Protein AF-A0A433NRS8-F1 (afdb_monomer_lite)

Foldseek 3Di:
DQPDDPVNQQVQVQVVVCVQQVFDKDFDQDADPVRHGDDDDPVPGWIKTFPDKDWDDKDFPDDDPFKTKIKTWIFTWIDGPPDDTDTDHGKIKIWIWGDDPNDIDIDDIDTDDPPPPPDD

Structure (mmCIF, N/CA/C/O backbone):
data_AF-A0A433NRS8-F1
#
_entry.id   AF-A0A433NRS8-F1
#
loop_
_atom_site.group_PDB
_atom_site.id
_atom_site.type_symbol
_atom_site.label_atom_id
_atom_site.label_alt_id
_atom_site.label_comp_id
_atom_site.label_asym_id
_atom_site.label_entity_id
_atom_site.label_seq_id
_atom_site.pdbx_PDB_ins_code
_atom_site.Cartn_x
_atom_site.Cartn_y
_atom_site.Cartn_z
_atom_site.occupancy
_atom_site.B_iso_or_equiv
_atom_site.auth_seq_id
_atom_site.auth_comp_id
_atom_site.auth_asym_id
_atom_site.auth_atom_id
_atom_site.pdbx_PDB_model_num
ATOM 1 N N . MET A 1 1 ? -17.717 2.042 20.471 1.00 49.97 1 MET A N 1
ATOM 2 C CA . MET A 1 1 ? -16.252 2.186 20.341 1.00 49.97 1 MET A CA 1
ATOM 3 C C . MET A 1 1 ? -15.693 0.855 19.896 1.00 49.97 1 MET A C 1
ATOM 5 O O . MET A 1 1 ? -15.785 -0.110 20.643 1.00 49.97 1 MET A O 1
ATOM 9 N N . SER A 1 2 ? -15.208 0.784 18.662 1.00 58.56 2 SER A N 1
ATOM 10 C CA . SER A 1 2 ? -14.462 -0.367 18.161 1.00 58.56 2 SER A CA 1
ATOM 11 C C . SER A 1 2 ? -13.171 -0.533 18.983 1.00 58.56 2 SER A C 1
ATOM 13 O O . SER A 1 2 ? -12.477 0.440 19.270 1.00 58.56 2 SER A O 1
ATOM 15 N N . ASN A 1 3 ? -12.880 -1.758 19.426 1.00 76.31 3 ASN A N 1
ATOM 16 C CA . ASN A 1 3 ? -11.793 -2.076 20.369 1.00 76.31 3 ASN A CA 1
ATOM 17 C C . ASN A 1 3 ? -10.418 -2.246 19.693 1.00 76.31 3 ASN A C 1
ATOM 19 O O . ASN A 1 3 ? -9.548 -2.928 20.232 1.00 76.31 3 ASN A O 1
ATOM 23 N N . PHE A 1 4 ? -10.216 -1.680 18.503 1.00 88.31 4 PHE A N 1
ATOM 24 C CA . PHE A 1 4 ? -8.980 -1.882 17.752 1.00 88.31 4 PHE A CA 1
ATOM 25 C C . PHE A 1 4 ? -7.903 -0.888 18.170 1.00 88.31 4 PHE A C 1
ATOM 27 O O . PHE A 1 4 ? -8.155 0.311 18.312 1.00 88.31 4 PHE A O 1
ATOM 34 N N . THR A 1 5 ? -6.687 -1.391 18.360 1.00 91.62 5 THR A N 1
ATOM 35 C CA . THR A 1 5 ? -5.519 -0.549 18.617 1.00 91.62 5 THR A CA 1
ATOM 36 C C . THR A 1 5 ? -5.015 0.069 17.316 1.00 91.62 5 THR A C 1
ATOM 38 O O . THR A 1 5 ? -5.199 -0.488 16.234 1.00 91.62 5 THR A O 1
ATOM 41 N N 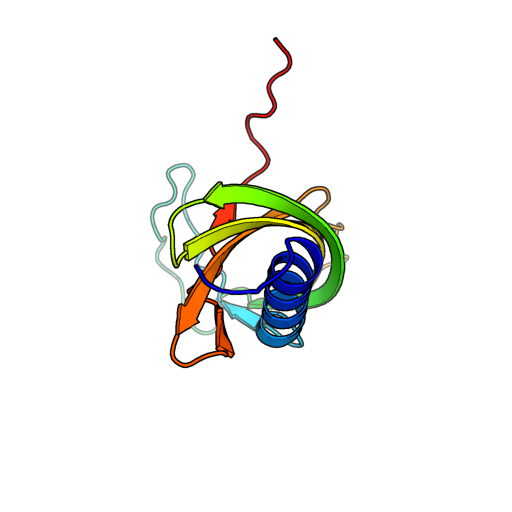. GLU A 1 6 ? -4.326 1.207 17.411 1.00 91.00 6 GLU A N 1
ATOM 42 C CA . GLU A 1 6 ? -3.700 1.848 16.244 1.00 91.00 6 GLU A CA 1
ATOM 43 C C . GLU A 1 6 ? -2.729 0.901 15.534 1.00 91.00 6 GLU A C 1
ATOM 45 O O . GLU A 1 6 ? -2.703 0.848 14.310 1.00 91.00 6 GLU A O 1
ATOM 50 N N . TYR A 1 7 ? -2.010 0.077 16.301 1.00 92.38 7 TYR A N 1
ATOM 51 C CA . TYR A 1 7 ? -1.155 -0.974 15.760 1.00 92.38 7 TYR A CA 1
ATOM 52 C C . TYR A 1 7 ? -1.935 -1.970 14.888 1.00 92.38 7 TYR A C 1
ATOM 54 O O . TYR A 1 7 ? -1.514 -2.247 13.772 1.00 92.38 7 TYR A O 1
ATOM 62 N N . GLN A 1 8 ? -3.091 -2.471 15.342 1.00 94.06 8 GLN A N 1
ATOM 63 C CA . GLN A 1 8 ? -3.913 -3.399 14.549 1.00 94.06 8 GLN A CA 1
ATOM 64 C C . GLN A 1 8 ? -4.433 -2.757 13.259 1.00 94.06 8 GLN A C 1
ATOM 66 O O . GLN A 1 8 ? -4.468 -3.408 12.216 1.00 94.06 8 GLN A O 1
ATOM 71 N N . ILE A 1 9 ? -4.819 -1.483 13.327 1.00 93.25 9 ILE A N 1
ATOM 72 C CA . ILE A 1 9 ? -5.296 -0.710 12.176 1.00 93.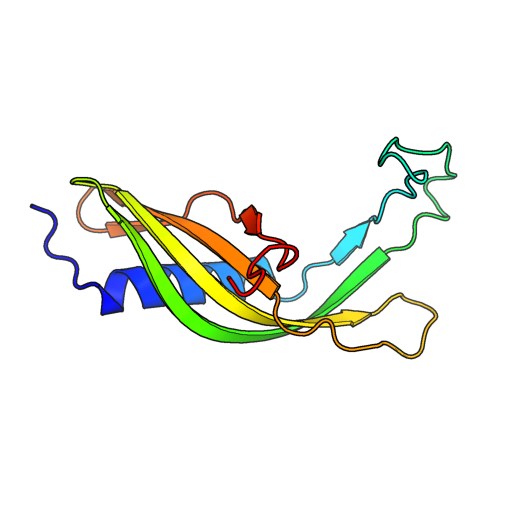25 9 ILE A CA 1
ATOM 73 C C . ILE A 1 9 ? -4.166 -0.536 11.151 1.00 93.25 9 ILE A C 1
ATOM 75 O O . ILE A 1 9 ? -4.350 -0.841 9.973 1.00 93.25 9 ILE A O 1
ATOM 79 N N . ILE A 1 10 ? -2.981 -0.121 11.608 1.00 93.50 10 ILE A N 1
ATOM 80 C CA . ILE A 1 10 ? -1.800 0.068 10.758 1.00 93.50 10 ILE A CA 1
ATOM 81 C C . ILE A 1 10 ? -1.349 -1.260 10.145 1.00 93.50 10 ILE A C 1
ATOM 83 O O . ILE A 1 10 ? -1.144 -1.333 8.938 1.00 93.50 10 ILE A O 1
ATOM 87 N N . GLU A 1 11 ? -1.241 -2.331 10.930 1.00 94.38 11 GLU A N 1
ATOM 88 C CA . GLU A 1 11 ? -0.851 -3.647 10.411 1.00 94.38 11 GLU A CA 1
ATOM 89 C C . GLU A 1 11 ? -1.860 -4.187 9.391 1.00 94.38 11 GLU A C 1
ATOM 91 O O . GLU A 1 11 ? -1.469 -4.808 8.404 1.00 94.38 11 GLU A O 1
ATOM 96 N N . THR A 1 12 ? -3.155 -3.915 9.575 1.00 95.00 12 THR A N 1
ATOM 97 C CA . THR A 1 12 ? -4.184 -4.292 8.595 1.00 95.00 12 THR A CA 1
ATOM 98 C C . THR A 1 12 ? -3.972 -3.566 7.265 1.00 95.00 12 THR A C 1
ATOM 100 O O . THR A 1 12 ? -3.931 -4.217 6.221 1.00 95.00 12 THR A O 1
ATOM 103 N N . ALA A 1 13 ? -3.735 -2.251 7.302 1.00 93.00 13 ALA A N 1
ATOM 104 C CA . ALA A 1 13 ? -3.399 -1.456 6.120 1.00 93.00 13 ALA A CA 1
ATOM 105 C C . ALA A 1 13 ? -2.142 -1.977 5.401 1.00 93.00 13 ALA A C 1
ATOM 107 O O . ALA A 1 13 ? -2.161 -2.203 4.191 1.00 93.00 13 ALA A O 1
ATOM 108 N N . LYS A 1 14 ? -1.061 -2.228 6.149 1.00 92.81 14 LYS A N 1
ATOM 109 C CA . LYS A 1 14 ? 0.202 -2.747 5.605 1.00 92.81 14 LYS A CA 1
ATOM 110 C C . LYS A 1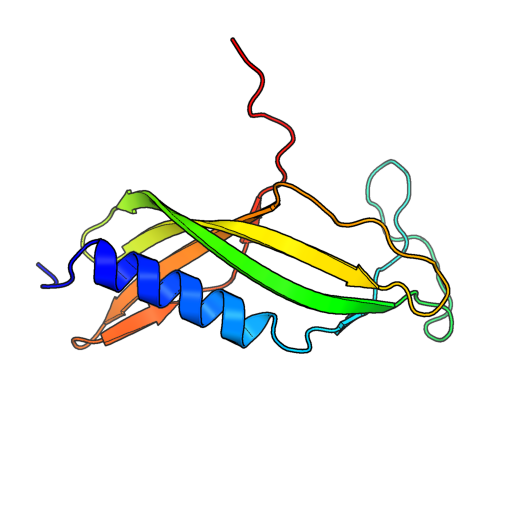 14 ? 0.023 -4.095 4.909 1.00 92.81 14 LYS A C 1
ATOM 112 O O . LYS A 1 14 ? 0.504 -4.284 3.794 1.00 92.81 14 LYS A O 1
ATOM 117 N N . ASN A 1 15 ? -0.684 -5.022 5.553 1.00 92.44 15 ASN A N 1
ATOM 118 C CA . ASN A 1 15 ? -0.939 -6.349 4.997 1.00 92.44 15 ASN A CA 1
ATOM 119 C C . ASN A 1 15 ? -1.811 -6.284 3.743 1.00 92.44 15 ASN A C 1
ATOM 121 O O . ASN A 1 15 ? -1.563 -7.025 2.794 1.00 92.44 15 ASN A O 1
ATOM 125 N N . HIS A 1 16 ? -2.796 -5.384 3.715 1.00 93.12 16 HIS A N 1
ATOM 126 C CA . HIS A 1 16 ? -3.612 -5.164 2.529 1.00 93.12 16 HIS A CA 1
ATOM 127 C C . HIS A 1 16 ? -2.782 -4.622 1.358 1.00 93.12 16 HIS A C 1
ATOM 129 O O . HIS A 1 16 ? -2.836 -5.189 0.273 1.00 93.12 16 HIS A O 1
ATOM 135 N N . ILE A 1 17 ? -1.939 -3.609 1.589 1.00 88.19 17 ILE A N 1
ATOM 136 C CA . ILE A 1 17 ? -1.019 -3.064 0.576 1.00 88.19 17 ILE A CA 1
ATOM 137 C C . ILE A 1 17 ? -0.094 -4.152 0.023 1.00 88.19 17 ILE A C 1
ATOM 139 O O . ILE A 1 17 ? 0.012 -4.315 -1.193 1.00 88.19 17 ILE A O 1
ATOM 143 N N . LEU A 1 18 ? 0.540 -4.931 0.906 1.00 88.25 18 LEU A N 1
ATOM 144 C CA . LEU A 1 18 ? 1.399 -6.042 0.496 1.00 88.25 18 LEU A CA 1
ATOM 145 C C . LEU A 1 18 ? 0.633 -7.070 -0.338 1.00 88.25 18 LEU A C 1
ATOM 147 O O . LEU A 1 18 ? 1.159 -7.550 -1.337 1.00 88.25 18 LEU A O 1
ATOM 151 N N . ALA A 1 19 ? -0.593 -7.419 0.056 1.00 87.81 19 ALA A N 1
ATOM 152 C CA . ALA A 1 19 ? -1.404 -8.401 -0.654 1.00 87.81 19 ALA A CA 1
ATOM 153 C C . ALA A 1 19 ? -1.857 -7.903 -2.034 1.00 87.81 19 ALA A C 1
ATOM 155 O O . ALA A 1 19 ? -1.783 -8.666 -2.995 1.00 87.81 19 ALA A O 1
ATOM 156 N N . THR A 1 20 ? -2.283 -6.642 -2.138 1.00 86.62 20 THR A N 1
ATOM 157 C CA . THR A 1 20 ? -2.763 -6.034 -3.387 1.00 86.62 20 THR A CA 1
ATOM 158 C C . THR A 1 20 ? -1.636 -5.853 -4.398 1.00 86.62 20 THR A C 1
ATOM 160 O O . THR A 1 20 ? -1.822 -6.136 -5.580 1.00 86.62 20 THR A O 1
ATOM 163 N N . TYR A 1 21 ? -0.452 -5.426 -3.946 1.00 80.12 21 TYR A N 1
ATOM 164 C CA . TYR A 1 21 ? 0.673 -5.146 -4.841 1.00 80.12 21 TYR A CA 1
ATOM 165 C C . TYR A 1 21 ? 1.617 -6.327 -5.075 1.00 80.12 21 TYR A C 1
ATOM 167 O O . TYR A 1 21 ? 2.512 -6.258 -5.922 1.00 80.12 21 TYR A O 1
ATOM 175 N N . LYS A 1 22 ? 1.402 -7.455 -4.393 1.00 75.94 22 LYS A N 1
ATOM 176 C CA . LYS A 1 22 ? 2.122 -8.693 -4.686 1.00 75.94 22 LYS A CA 1
ATOM 177 C C . LYS A 1 22 ? 1.816 -9.147 -6.115 1.00 75.94 22 LYS A C 1
ATOM 179 O O . LYS A 1 22 ? 0.687 -9.513 -6.423 1.00 75.94 22 LYS A O 1
ATOM 184 N N . ASN A 1 23 ? 2.847 -9.195 -6.961 1.00 68.81 23 ASN A N 1
ATOM 185 C CA . ASN A 1 23 ? 2.748 -9.544 -8.385 1.00 68.81 23 ASN A CA 1
ATOM 186 C C . ASN A 1 23 ? 1.846 -8.600 -9.200 1.00 68.81 23 ASN A C 1
ATOM 188 O O . ASN A 1 23 ? 1.318 -9.000 -10.236 1.00 68.81 23 ASN A O 1
ATOM 192 N N . TYR A 1 24 ? 1.634 -7.370 -8.730 1.00 73.88 24 TYR A N 1
ATOM 193 C CA . TYR A 1 24 ? 0.810 -6.407 -9.446 1.00 73.88 24 TYR A CA 1
ATOM 194 C C . TYR A 1 24 ? 1.502 -5.974 -10.735 1.00 73.88 24 TYR A C 1
ATOM 196 O O . TYR A 1 24 ? 2.647 -5.521 -10.713 1.00 73.88 24 TYR A O 1
ATOM 204 N N . ALA A 1 25 ? 0.797 -6.123 -11.848 1.00 71.88 25 ALA A N 1
ATOM 205 C CA . ALA A 1 25 ? 1.211 -5.658 -13.158 1.00 71.88 25 ALA A CA 1
ATOM 206 C C . ALA A 1 25 ? 0.038 -4.900 -13.770 1.00 71.88 25 ALA A C 1
ATOM 208 O O . ALA A 1 25 ? -1.090 -5.401 -13.757 1.00 71.88 25 ALA A O 1
ATOM 209 N N . TYR A 1 26 ? 0.288 -3.702 -14.287 1.00 73.19 26 TYR A N 1
ATOM 210 C CA . TYR A 1 26 ? -0.752 -2.914 -14.936 1.00 73.19 26 TYR A CA 1
ATOM 211 C C . TYR A 1 26 ? -0.209 -2.203 -16.179 1.00 73.19 26 TYR A C 1
ATOM 213 O O . TYR A 1 26 ? 0.983 -1.877 -16.233 1.00 73.19 26 TYR A O 1
ATOM 221 N N . PRO A 1 27 ? -1.068 -1.989 -17.189 1.00 69.69 27 PRO A N 1
ATOM 222 C CA . PRO A 1 27 ? -0.704 -1.224 -18.366 1.00 69.69 27 PRO A CA 1
ATOM 223 C C . PRO A 1 27 ? -0.516 0.245 -17.987 1.00 69.69 27 PRO A C 1
ATOM 225 O O . PRO A 1 27 ? -1.417 0.868 -17.420 1.00 69.69 27 PRO A O 1
ATOM 228 N N . VAL A 1 28 ? 0.628 0.820 -18.343 1.00 66.62 28 VAL A N 1
ATOM 229 C CA . VAL A 1 28 ? 0.835 2.264 -18.277 1.00 66.62 28 VAL A CA 1
ATOM 230 C C . VAL A 1 28 ? 0.351 2.868 -19.575 1.00 66.62 28 VAL A C 1
ATOM 232 O O . VAL A 1 28 ? 0.978 2.748 -20.625 1.00 66.62 28 VAL A O 1
ATOM 235 N N . VAL A 1 29 ? -0.802 3.522 -19.484 1.00 69.75 29 VAL A N 1
ATOM 236 C CA . VAL A 1 29 ? -1.339 4.313 -20.583 1.00 69.75 29 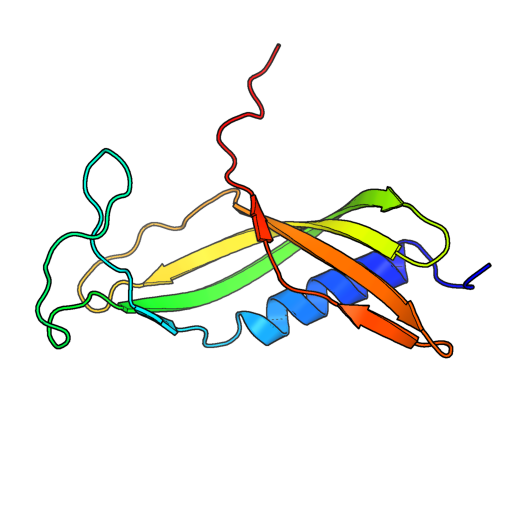VAL A CA 1
ATOM 237 C C . VAL A 1 29 ? -0.411 5.510 -20.798 1.00 69.75 29 VAL A C 1
ATOM 239 O O . VAL A 1 29 ? -0.246 6.305 -19.870 1.00 69.75 29 VAL A O 1
ATOM 242 N N . PRO A 1 30 ? 0.190 5.666 -21.990 1.00 66.19 30 PRO A N 1
ATOM 243 C CA . PRO A 1 30 ? 0.970 6.851 -22.302 1.00 66.19 30 PRO A CA 1
ATOM 244 C C . PRO A 1 30 ? 0.085 8.091 -22.181 1.00 66.19 30 PRO A C 1
ATOM 246 O O . PRO A 1 30 ? -0.990 8.154 -22.784 1.00 66.19 30 PRO A O 1
ATOM 249 N N . THR A 1 31 ? 0.533 9.077 -21.411 1.00 64.56 31 THR A N 1
ATOM 250 C CA . THR A 1 31 ? -0.138 10.372 -21.291 1.00 64.56 31 THR A CA 1
ATOM 251 C C . THR A 1 31 ? 0.751 11.494 -21.807 1.00 64.56 31 THR A C 1
ATOM 253 O O . THR A 1 31 ? 1.976 11.398 -21.732 1.00 64.56 31 THR A O 1
ATOM 256 N N . ASP A 1 32 ? 0.140 12.568 -22.305 1.00 69.00 32 ASP A N 1
ATOM 257 C CA . ASP A 1 32 ? 0.857 13.799 -22.642 1.00 69.00 32 ASP A CA 1
ATOM 258 C C . ASP A 1 32 ? 1.346 14.546 -21.380 1.00 69.00 32 ASP A C 1
ATOM 260 O O . ASP A 1 32 ? 1.154 14.102 -20.243 1.00 69.00 32 ASP A O 1
ATOM 264 N N . GLU A 1 33 ? 1.978 15.708 -21.567 1.00 59.66 33 GLU A N 1
ATOM 265 C CA . GLU A 1 33 ? 2.472 16.556 -20.468 1.00 59.66 33 GLU A CA 1
ATOM 266 C C . GLU A 1 33 ? 1.365 17.092 -19.535 1.00 59.66 33 GLU A C 1
ATOM 268 O O . GLU A 1 33 ? 1.659 17.586 -18.445 1.00 59.66 33 GLU A O 1
ATOM 273 N N . TYR A 1 34 ? 0.097 16.966 -19.937 1.00 72.00 34 TYR A N 1
ATOM 274 C CA . TYR A 1 34 ? -1.088 17.381 -19.189 1.00 72.00 34 TYR A CA 1
ATOM 275 C C . TYR A 1 34 ? -1.851 16.196 -18.576 1.00 72.00 34 TYR A C 1
ATOM 277 O O . TYR A 1 34 ? -2.888 16.399 -17.943 1.00 72.00 34 TYR A O 1
ATOM 285 N N . GLY A 1 35 ? -1.346 14.968 -18.727 1.00 63.16 35 GLY A N 1
ATOM 286 C CA . GLY A 1 35 ? -1.974 13.760 -18.197 1.00 63.16 35 GLY A CA 1
ATOM 287 C C . GLY A 1 35 ? -3.123 13.220 -19.055 1.00 63.16 35 GLY A C 1
ATOM 288 O O . GLY A 1 35 ? -3.858 12.347 -18.592 1.00 63.16 35 GLY A O 1
ATOM 289 N N . HIS A 1 36 ? -3.307 13.700 -20.290 1.00 71.81 36 HIS A N 1
ATOM 290 C CA . HIS A 1 36 ? -4.323 13.151 -21.185 1.00 71.81 36 HIS A CA 1
ATOM 291 C C . HIS A 1 36 ? -3.824 11.869 -21.859 1.00 71.81 36 HIS A C 1
ATOM 293 O O . HIS A 1 36 ? -2.710 11.867 -22.388 1.00 71.81 36 HIS A O 1
ATOM 299 N N . PRO A 1 37 ? -4.640 10.798 -21.910 1.00 75.00 37 PRO A N 1
ATOM 300 C CA . PRO A 1 37 ? -4.302 9.585 -22.643 1.00 75.00 37 PRO A CA 1
ATOM 301 C C . PRO A 1 37 ? -3.993 9.894 -24.108 1.00 75.00 37 PRO A C 1
ATOM 303 O O . PRO A 1 37 ? -4.815 10.479 -24.817 1.00 75.00 37 PRO A O 1
ATOM 306 N N . MET A 1 38 ? -2.821 9.479 -24.575 1.00 75.25 38 MET A N 1
ATOM 307 C CA . MET A 1 38 ? -2.466 9.558 -25.988 1.00 75.25 38 MET A CA 1
ATOM 308 C C . MET A 1 38 ? -2.993 8.322 -26.730 1.00 75.25 38 MET A C 1
ATOM 310 O O . MET A 1 38 ? -3.145 7.267 -26.120 1.00 75.25 38 MET A O 1
ATOM 314 N N . PRO A 1 39 ? -3.271 8.399 -28.043 1.00 78.00 39 PRO A N 1
ATOM 315 C CA . PRO A 1 39 ? -3.558 7.208 -28.837 1.00 78.00 39 PRO A CA 1
ATOM 316 C C . PRO A 1 39 ? -2.387 6.217 -28.773 1.00 78.00 39 PRO A C 1
ATOM 318 O O . PRO A 1 39 ? -1.239 6.608 -28.981 1.00 78.00 39 PRO A O 1
ATOM 321 N N . TYR A 1 40 ? -2.678 4.943 -28.516 1.00 70.75 40 TYR A N 1
ATOM 322 C CA . TYR A 1 40 ? -1.691 3.863 -28.474 1.00 70.75 40 TYR A CA 1
ATOM 323 C C . TYR A 1 40 ? -2.259 2.589 -29.108 1.00 70.75 40 TYR A C 1
ATOM 325 O O . TYR A 1 40 ? -3.471 2.358 -29.093 1.00 70.75 40 TYR A O 1
ATOM 333 N N . GLU A 1 41 ? -1.383 1.744 -29.647 1.00 76.25 41 GLU A N 1
ATOM 334 C CA . GLU A 1 41 ? -1.744 0.376 -30.020 1.00 76.25 41 GLU A CA 1
ATOM 335 C C . GLU A 1 41 ? -1.741 -0.493 -28.748 1.00 76.25 41 GLU A C 1
ATOM 337 O O . GLU A 1 41 ? -0.754 -0.460 -28.011 1.00 76.25 41 GLU A O 1
ATOM 342 N N . PRO A 1 42 ? -2.818 -1.245 -28.431 1.00 72.00 42 PRO A N 1
ATOM 343 C CA . PRO A 1 42 ? -2.912 -2.022 -27.188 1.00 72.00 42 PRO A CA 1
ATOM 344 C C . PRO A 1 42 ? -1.757 -3.009 -26.962 1.00 72.00 42 PRO A C 1
ATOM 346 O O . PRO A 1 42 ? -1.379 -3.270 -25.824 1.00 72.00 42 PRO A O 1
ATOM 349 N N . GLU A 1 43 ? -1.191 -3.538 -28.046 1.00 68.06 43 GLU A N 1
ATOM 350 C CA . GLU A 1 43 ? -0.023 -4.428 -28.057 1.00 68.06 43 GLU A CA 1
ATOM 351 C C . GLU A 1 43 ? 1.309 -3.734 -27.741 1.00 68.06 43 GLU A C 1
ATOM 353 O O . GLU A 1 43 ? 2.270 -4.406 -27.378 1.00 68.06 43 GLU A O 1
ATOM 358 N N . CYS A 1 44 ? 1.358 -2.403 -27.816 1.00 65.94 44 CYS A N 1
ATOM 359 C CA . CYS A 1 44 ? 2.535 -1.587 -27.516 1.00 65.94 44 CYS A CA 1
ATOM 360 C C . CYS A 1 44 ? 2.424 -0.848 -26.176 1.00 65.94 44 CYS A C 1
ATOM 362 O O . CYS A 1 44 ? 3.221 0.050 -25.902 1.00 65.94 44 CYS A O 1
ATOM 364 N N . VAL A 1 45 ? 1.427 -1.176 -25.349 1.00 65.19 45 VAL A N 1
ATOM 365 C CA . VAL A 1 45 ? 1.264 -0.538 -24.041 1.00 65.19 45 VAL A CA 1
ATOM 366 C C . VAL A 1 45 ? 2.369 -1.023 -23.109 1.00 65.19 45 VAL A C 1
ATOM 368 O O . VAL A 1 45 ? 2.426 -2.225 -22.837 1.00 65.19 45 VAL A O 1
ATOM 371 N N . PRO A 1 46 ? 3.231 -0.128 -22.595 1.00 63.94 46 PRO A N 1
ATOM 372 C CA . PRO A 1 46 ? 4.243 -0.529 -21.638 1.00 63.94 46 PRO A CA 1
ATOM 373 C C . PRO A 1 46 ? 3.555 -1.053 -20.380 1.00 63.94 46 PRO A C 1
ATOM 375 O O . PRO A 1 46 ? 2.680 -0.402 -19.809 1.00 63.94 46 PRO A O 1
ATOM 378 N N . TRP A 1 47 ? 3.958 -2.237 -19.939 1.00 66.31 47 TRP A N 1
ATOM 379 C CA . TRP A 1 47 ? 3.535 -2.776 -18.656 1.00 66.31 47 TRP A CA 1
ATOM 380 C C . TRP A 1 47 ? 4.530 -2.361 -17.593 1.00 66.31 47 TRP A C 1
ATOM 382 O O . TRP A 1 47 ? 5.735 -2.292 -17.841 1.00 66.31 47 TRP A O 1
ATOM 392 N N . VAL A 1 48 ? 4.011 -2.099 -16.402 1.00 66.75 48 VAL A N 1
ATOM 393 C CA . VAL A 1 48 ? 4.842 -1.872 -15.230 1.00 66.75 48 VAL A CA 1
ATOM 394 C C . VAL A 1 48 ? 4.522 -2.964 -14.227 1.00 66.75 48 VAL A C 1
ATOM 396 O O . VAL A 1 48 ? 3.370 -3.152 -13.827 1.00 66.75 48 VAL A O 1
ATOM 399 N N . ILE A 1 49 ? 5.556 -3.723 -13.867 1.00 70.56 49 ILE A N 1
ATOM 400 C CA . ILE A 1 49 ? 5.460 -4.892 -12.994 1.00 70.56 49 ILE A CA 1
ATOM 401 C C . ILE A 1 49 ? 6.093 -4.554 -11.650 1.00 70.56 49 ILE A C 1
ATOM 403 O O . ILE A 1 49 ? 7.243 -4.126 -11.574 1.00 70.56 49 ILE A O 1
ATOM 407 N N . CYS A 1 50 ? 5.357 -4.759 -10.562 1.00 73.94 50 CYS A N 1
ATOM 408 C CA . CYS A 1 50 ? 5.897 -4.626 -9.219 1.00 73.94 50 CYS A CA 1
ATOM 409 C C . CYS A 1 50 ? 6.849 -5.799 -8.934 1.00 73.94 50 CYS A C 1
ATOM 411 O O . CYS A 1 50 ? 6.408 -6.915 -8.650 1.00 73.94 50 CYS A O 1
ATOM 413 N N . LYS A 1 51 ? 8.163 -5.550 -8.976 1.00 73.19 51 LYS A N 1
ATOM 414 C CA . LYS A 1 51 ? 9.200 -6.555 -8.681 1.00 73.19 51 LYS A CA 1
ATOM 415 C C . LYS A 1 51 ? 9.316 -6.834 -7.192 1.00 73.19 51 LYS A C 1
ATOM 417 O O . LYS A 1 51 ? 9.488 -7.975 -6.771 1.00 73.19 51 LYS A O 1
ATOM 422 N N . SER A 1 52 ? 9.261 -5.771 -6.398 1.00 74.38 52 SER A N 1
ATOM 423 C CA . SER A 1 52 ? 9.269 -5.849 -4.944 1.00 74.38 52 SER A CA 1
ATOM 424 C C . SER A 1 52 ? 8.613 -4.612 -4.355 1.00 74.38 52 SER A C 1
ATOM 426 O O . SER A 1 52 ? 8.885 -3.497 -4.802 1.00 74.38 52 SER A O 1
ATOM 428 N N . ILE A 1 53 ? 7.830 -4.828 -3.307 1.00 78.25 53 ILE A N 1
ATOM 429 C CA . ILE A 1 53 ? 7.290 -3.783 -2.449 1.00 78.25 53 ILE A CA 1
ATOM 430 C C . ILE A 1 53 ? 7.714 -4.094 -1.015 1.00 78.25 53 ILE A C 1
ATOM 432 O O . ILE A 1 53 ? 7.528 -5.213 -0.534 1.00 78.25 53 ILE A O 1
ATOM 436 N N . GLU A 1 54 ? 8.317 -3.117 -0.351 1.00 81.81 54 GLU A N 1
ATOM 437 C CA . GLU A 1 54 ? 8.624 -3.183 1.073 1.00 81.81 54 GLU A CA 1
ATOM 438 C C . GLU A 1 54 ? 7.807 -2.120 1.793 1.00 81.81 54 GLU A C 1
ATOM 440 O O . GLU A 1 54 ? 7.840 -0.942 1.447 1.00 81.81 54 GLU A O 1
ATOM 445 N N . VAL A 1 55 ? 7.048 -2.550 2.794 1.00 82.19 55 VAL A N 1
ATOM 446 C CA . VAL A 1 55 ? 6.202 -1.665 3.583 1.00 82.19 55 VAL A CA 1
ATOM 447 C C . VAL A 1 55 ? 6.933 -1.290 4.865 1.00 82.19 55 VAL A C 1
ATOM 449 O O . VAL A 1 55 ? 7.207 -2.151 5.700 1.00 82.19 55 VAL A O 1
ATOM 452 N N . LYS A 1 56 ? 7.223 0.002 5.035 1.00 83.50 56 LYS A N 1
ATOM 453 C CA . LYS A 1 56 ? 8.000 0.522 6.162 1.00 83.50 56 LYS A CA 1
ATOM 454 C C . LYS A 1 56 ? 7.097 0.948 7.313 1.00 83.50 56 LYS A C 1
ATOM 456 O O . LYS A 1 56 ? 6.676 0.129 8.131 1.00 83.50 56 LYS A O 1
ATOM 461 N N . ASN A 1 57 ? 6.791 2.238 7.390 1.00 84.19 57 ASN A N 1
ATOM 462 C CA . ASN A 1 57 ? 6.082 2.865 8.493 1.00 84.19 57 ASN A CA 1
ATOM 463 C C . ASN A 1 57 ? 4.649 3.187 8.078 1.00 84.19 57 ASN A C 1
ATOM 465 O O . ASN A 1 57 ? 4.384 3.475 6.917 1.00 84.19 57 ASN A O 1
ATOM 469 N N . GLY A 1 58 ? 3.724 3.143 9.033 1.00 87.06 58 GLY A N 1
ATOM 470 C CA . GLY A 1 58 ? 2.346 3.576 8.829 1.00 87.06 58 GLY A CA 1
ATOM 471 C C . GLY A 1 58 ? 1.946 4.591 9.887 1.00 87.06 58 GLY A C 1
ATOM 472 O O . GLY A 1 58 ? 2.410 4.511 11.024 1.00 87.06 58 GLY A O 1
ATOM 473 N N . HIS A 1 59 ? 1.094 5.539 9.519 1.00 89.75 59 HIS A N 1
ATOM 474 C CA . HIS A 1 59 ? 0.531 6.525 10.433 1.00 89.75 59 HIS A CA 1
ATOM 475 C C . HIS A 1 59 ? -0.955 6.744 10.143 1.00 89.75 59 HIS A C 1
ATOM 477 O O . HIS A 1 59 ? -1.403 6.620 9.005 1.00 89.75 59 HIS A O 1
ATOM 483 N N . ILE A 1 60 ? -1.726 7.071 11.180 1.00 90.19 60 ILE A N 1
ATOM 484 C CA . ILE A 1 60 ? -3.141 7.428 11.045 1.00 90.19 60 ILE A CA 1
ATOM 485 C C . ILE A 1 60 ? -3.220 8.931 10.772 1.00 90.19 60 ILE A C 1
ATOM 487 O O . ILE A 1 60 ? -2.801 9.729 11.607 1.00 90.19 60 ILE A O 1
ATOM 491 N N . GLY A 1 61 ? -3.742 9.309 9.605 1.00 83.75 61 GLY A N 1
ATOM 492 C CA . GLY A 1 61 ? -3.925 10.707 9.205 1.00 83.75 61 GLY A CA 1
ATOM 493 C C . GLY A 1 61 ? -5.270 11.293 9.643 1.00 83.75 61 GLY A C 1
ATOM 494 O O . GLY A 1 61 ? -5.340 12.446 10.061 1.00 83.75 61 GLY A O 1
ATOM 495 N N . SER A 1 62 ? -6.340 10.497 9.592 1.00 83.69 62 SER A N 1
ATOM 496 C CA . SER A 1 62 ? -7.691 10.910 9.993 1.00 83.69 62 SER A CA 1
ATOM 497 C C . SER A 1 62 ? -8.438 9.757 10.659 1.00 83.69 62 SER A C 1
ATOM 499 O O . SER A 1 62 ? -8.168 8.588 10.376 1.00 83.69 62 SER A O 1
ATOM 501 N N . LYS A 1 63 ? -9.364 10.077 11.570 1.00 84.31 63 LYS A N 1
ATOM 502 C CA . LYS A 1 63 ? -10.092 9.096 12.383 1.00 84.31 63 LYS A CA 1
ATOM 503 C C . LYS A 1 63 ? -11.550 9.497 12.595 1.00 84.31 63 LYS A C 1
ATOM 505 O O . LYS A 1 63 ? -11.836 10.575 13.113 1.00 84.31 63 LYS A O 1
ATOM 510 N N . SER A 1 64 ? -12.454 8.574 12.285 1.00 84.06 64 SER A N 1
ATOM 511 C CA . SER A 1 64 ? -13.863 8.576 12.681 1.00 84.06 64 SER A CA 1
ATOM 512 C C . SER A 1 64 ? -14.140 7.430 13.674 1.00 84.06 64 SER A C 1
ATOM 514 O O . SER A 1 64 ? -13.216 6.777 14.166 1.00 84.06 64 SER A O 1
ATOM 516 N N . HIS A 1 65 ? -15.406 7.202 14.048 1.00 77.94 65 HIS A N 1
ATOM 517 C CA . HIS A 1 65 ? -15.749 6.138 15.003 1.00 77.94 65 HIS A CA 1
ATOM 518 C C . HIS A 1 65 ? -15.510 4.724 14.450 1.00 77.94 65 HIS A C 1
ATOM 520 O O . HIS A 1 65 ? -15.256 3.794 15.220 1.00 77.94 65 HIS A O 1
ATOM 526 N N . GLU A 1 66 ? -15.592 4.575 13.129 1.00 85.81 66 GLU A N 1
ATOM 527 C CA . GLU A 1 66 ? -15.571 3.284 12.437 1.00 85.81 66 GLU A CA 1
ATOM 528 C C . GLU A 1 66 ? -14.616 3.268 11.240 1.00 85.81 66 GLU A C 1
ATOM 530 O O . GLU A 1 66 ? -14.486 2.233 10.599 1.00 85.81 66 GLU A O 1
ATOM 535 N N . GLU A 1 67 ? -13.923 4.373 10.957 1.00 90.88 67 GLU A N 1
ATOM 536 C CA . GLU A 1 67 ? -13.023 4.511 9.813 1.00 90.88 67 GLU A CA 1
ATOM 537 C C . GLU A 1 67 ? -11.738 5.252 10.203 1.00 90.88 67 GLU A C 1
ATOM 539 O O . GLU A 1 67 ? -11.764 6.225 1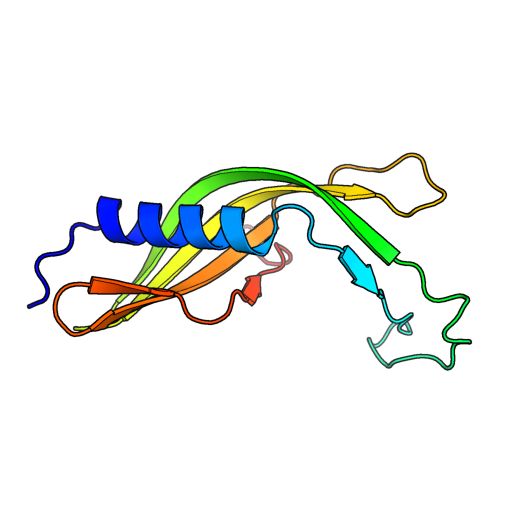0.961 1.00 90.88 67 GLU A O 1
ATOM 544 N N . TRP A 1 68 ? -10.613 4.806 9.654 1.00 92.56 68 TRP A N 1
ATOM 545 C CA . TRP A 1 68 ? -9.301 5.423 9.795 1.00 92.56 68 TRP A CA 1
ATOM 546 C C . TRP A 1 68 ? -8.655 5.568 8.431 1.00 92.56 68 TRP A C 1
ATOM 548 O O . TRP A 1 68 ? -8.559 4.596 7.688 1.00 92.56 68 TRP A O 1
ATOM 558 N N . GLN A 1 69 ? -8.134 6.752 8.139 1.00 91.19 69 GLN A N 1
ATOM 559 C CA . GLN A 1 69 ? -7.258 6.939 6.993 1.00 91.19 69 GLN A CA 1
ATOM 560 C C . GLN A 1 69 ? -5.826 6.636 7.427 1.00 91.19 69 GLN A C 1
ATOM 562 O O . GLN A 1 69 ? -5.278 7.329 8.291 1.00 91.19 69 GLN A O 1
ATOM 567 N N . VAL A 1 70 ? -5.234 5.592 6.852 1.00 90.38 70 VAL A N 1
ATOM 568 C CA . VAL A 1 70 ? -3.872 5.154 7.158 1.00 90.38 70 VAL A CA 1
ATOM 569 C C . VAL A 1 70 ? -2.977 5.447 5.969 1.00 90.38 70 VAL A C 1
ATOM 571 O O . VAL A 1 70 ? -3.247 5.001 4.861 1.00 90.38 70 VAL A O 1
ATOM 574 N N . SER A 1 71 ? -1.890 6.165 6.214 1.00 90.19 71 SER A N 1
ATOM 575 C CA . SER A 1 71 ? -0.851 6.431 5.226 1.00 90.19 71 SER A CA 1
ATOM 576 C C . SER A 1 71 ? 0.366 5.571 5.534 1.00 90.19 71 SER A C 1
ATOM 578 O O . SER A 1 71 ? 0.847 5.538 6.669 1.00 90.19 71 SER A O 1
ATOM 580 N N . VAL A 1 72 ? 0.859 4.865 4.526 1.00 87.12 72 VAL A N 1
ATOM 581 C CA . VAL A 1 72 ? 1.911 3.859 4.631 1.00 87.12 72 VAL A CA 1
ATOM 582 C C . VAL A 1 72 ? 3.041 4.214 3.675 1.00 87.12 72 VAL A C 1
ATOM 584 O O . VAL A 1 72 ? 2.827 4.388 2.479 1.00 87.12 72 VAL A O 1
ATOM 587 N N . GLU A 1 73 ? 4.247 4.326 4.218 1.00 87.31 73 GLU A N 1
ATOM 588 C CA . GLU A 1 73 ? 5.476 4.511 3.451 1.00 87.31 73 GLU A CA 1
ATOM 589 C C . GLU A 1 73 ? 5.893 3.173 2.838 1.00 87.31 73 GLU A C 1
ATOM 591 O O . GLU A 1 73 ? 6.002 2.162 3.550 1.00 87.31 73 GLU A O 1
ATOM 596 N N . VAL A 1 74 ? 6.143 3.170 1.530 1.00 82.31 74 VAL A N 1
ATOM 597 C CA . VAL A 1 74 ? 6.600 1.985 0.808 1.00 82.31 74 VAL A CA 1
ATOM 598 C C . VAL A 1 74 ? 7.841 2.282 -0.024 1.00 82.31 74 VAL A C 1
ATOM 600 O O . VAL A 1 74 ? 7.929 3.309 -0.696 1.00 82.31 74 VAL A O 1
ATOM 603 N N . ASP A 1 75 ? 8.786 1.346 -0.004 1.00 78.31 75 ASP A N 1
ATOM 604 C CA . ASP A 1 75 ? 9.823 1.273 -1.028 1.00 78.31 75 ASP A CA 1
ATOM 605 C C . ASP A 1 75 ? 9.299 0.409 -2.166 1.00 78.31 75 ASP A C 1
ATOM 607 O O . ASP A 1 75 ? 9.033 -0.787 -1.994 1.00 78.31 75 ASP A O 1
ATOM 611 N N . TRP A 1 76 ? 9.153 1.022 -3.338 1.00 76.31 76 TRP A N 1
ATOM 612 C CA . TRP A 1 76 ? 8.554 0.377 -4.492 1.00 76.31 76 TRP A CA 1
ATOM 613 C C . TRP A 1 76 ? 9.568 0.241 -5.624 1.00 76.31 76 TRP A C 1
ATOM 615 O O . TRP A 1 76 ? 10.144 1.218 -6.097 1.00 76.31 76 TRP A O 1
ATOM 625 N N . LYS A 1 77 ? 9.794 -0.995 -6.082 1.00 70.69 77 LYS A N 1
ATOM 626 C CA . LYS A 1 77 ? 10.589 -1.270 -7.283 1.00 70.69 77 LYS A CA 1
ATOM 627 C C . LYS A 1 77 ? 9.688 -1.784 -8.389 1.00 70.69 77 LYS A C 1
ATOM 629 O O . LYS A 1 77 ? 9.158 -2.897 -8.295 1.00 70.69 77 LYS A O 1
ATOM 634 N N . TRP A 1 78 ? 9.544 -0.971 -9.420 1.00 73.88 78 TRP A N 1
ATOM 635 C CA . TRP A 1 78 ? 8.903 -1.356 -10.661 1.00 73.88 78 TRP A CA 1
ATOM 636 C C . TRP A 1 78 ? 9.940 -1.899 -11.647 1.00 73.88 78 TRP A C 1
ATOM 638 O O . TRP A 1 78 ? 11.140 -1.765 -11.408 1.00 73.88 78 TRP A O 1
ATOM 648 N N . VAL A 1 79 ? 9.463 -2.629 -12.655 1.00 61.00 79 VAL A N 1
ATOM 649 C CA . VAL A 1 79 ? 10.214 -2.960 -13.869 1.00 61.00 79 VAL A CA 1
ATOM 650 C C . VAL A 1 79 ? 9.372 -2.601 -15.072 1.00 61.00 79 VAL A C 1
ATOM 652 O O . VAL A 1 79 ? 8.227 -3.064 -15.143 1.00 61.00 79 VAL A O 1
ATOM 655 N N . HIS A 1 80 ? 9.913 -1.812 -15.997 1.00 61.19 80 HIS A N 1
ATOM 656 C CA . HIS A 1 80 ? 9.445 -1.884 -17.378 1.00 61.19 80 HIS A CA 1
ATOM 657 C C . HIS A 1 80 ? 10.054 -3.133 -18.015 1.00 61.19 80 HIS A C 1
ATOM 659 O O . HIS A 1 80 ? 11.203 -3.476 -17.744 1.00 61.19 80 HIS A O 1
ATOM 665 N N . ASP A 1 81 ? 9.283 -3.815 -18.863 1.00 56.12 81 ASP A N 1
ATOM 666 C CA . ASP A 1 81 ? 9.673 -5.111 -19.447 1.00 56.12 81 ASP A CA 1
ATOM 667 C C . ASP A 1 81 ? 11.020 -5.051 -20.215 1.00 56.12 81 ASP A C 1
ATOM 669 O O . ASP A 1 81 ? 11.691 -6.069 -20.364 1.00 56.12 81 ASP A O 1
ATOM 673 N N . ASP A 1 82 ? 11.466 -3.845 -20.606 1.00 54.19 82 ASP A N 1
ATOM 674 C CA . ASP A 1 82 ? 12.621 -3.606 -21.481 1.00 54.19 82 ASP A CA 1
ATOM 675 C C . ASP A 1 82 ? 13.718 -2.656 -20.921 1.00 54.19 82 ASP A C 1
ATOM 677 O O . ASP A 1 82 ? 14.577 -2.215 -21.692 1.00 54.19 82 ASP A O 1
ATOM 681 N N . SER A 1 83 ? 13.756 -2.316 -19.618 1.00 54.75 83 SER A N 1
ATOM 682 C CA . SER A 1 83 ? 14.781 -1.392 -19.065 1.00 54.75 83 SER A CA 1
ATOM 683 C C . SER A 1 83 ? 15.535 -1.872 -17.817 1.00 54.75 83 SER A C 1
ATOM 685 O O . SER A 1 83 ? 15.066 -2.704 -17.044 1.00 54.75 83 SER A O 1
ATOM 687 N N . GLU A 1 84 ? 16.741 -1.321 -17.604 1.00 52.94 84 GLU A N 1
ATOM 688 C CA . GLU A 1 84 ? 17.397 -1.329 -16.291 1.00 52.94 84 GLU A CA 1
ATOM 689 C C . GLU A 1 84 ? 16.687 -0.321 -15.383 1.00 52.94 84 GLU A C 1
ATOM 691 O O . GLU A 1 84 ? 16.732 0.885 -15.615 1.00 52.94 84 GLU A O 1
ATOM 696 N N . ASP A 1 85 ? 16.000 -0.831 -14.368 1.00 57.41 85 ASP A N 1
ATOM 697 C CA . ASP A 1 85 ? 15.048 -0.042 -13.599 1.00 57.41 85 ASP A CA 1
ATOM 698 C C . ASP A 1 85 ? 15.631 0.781 -12.451 1.00 57.41 85 ASP A C 1
ATOM 700 O O . ASP A 1 85 ? 16.458 0.313 -11.660 1.00 57.41 85 ASP A O 1
ATOM 704 N N . GLU A 1 86 ? 15.109 2.002 -12.319 1.00 54.81 86 GLU A N 1
ATOM 705 C CA . GLU A 1 86 ? 15.371 2.895 -11.197 1.00 54.81 86 GLU A CA 1
ATOM 706 C C . GLU A 1 86 ? 14.350 2.656 -10.067 1.00 54.81 86 GLU A C 1
ATOM 708 O O . GLU A 1 86 ? 13.144 2.597 -10.308 1.00 54.81 86 GLU A O 1
ATOM 713 N N . PRO A 1 87 ? 14.792 2.510 -8.805 1.00 57.50 87 PRO A N 1
ATOM 714 C CA . PRO A 1 87 ? 13.880 2.373 -7.676 1.00 57.50 87 PRO A CA 1
ATOM 715 C C . PRO A 1 87 ? 13.104 3.675 -7.458 1.00 57.50 87 PRO A C 1
ATOM 717 O O . PRO A 1 87 ? 13.709 4.731 -7.257 1.00 57.50 87 PRO A O 1
ATOM 720 N N . GLU A 1 88 ? 11.776 3.589 -7.405 1.00 61.34 88 GLU A N 1
ATOM 721 C CA . GLU A 1 88 ? 10.943 4.719 -7.016 1.00 61.34 88 GLU A CA 1
ATOM 722 C C . GLU A 1 88 ? 10.946 4.818 -5.488 1.00 61.34 88 GLU A C 1
ATOM 724 O O . GLU A 1 88 ? 10.417 3.965 -4.769 1.00 61.34 88 GLU A O 1
ATOM 729 N N . LYS A 1 89 ? 11.649 5.831 -4.983 1.00 60.03 89 LYS A N 1
ATOM 730 C CA . LYS A 1 89 ? 11.807 6.063 -3.547 1.00 60.03 89 LYS A CA 1
ATOM 731 C C . LYS A 1 89 ? 10.666 6.929 -3.027 1.00 60.03 89 LYS A C 1
ATOM 733 O O . LYS A 1 89 ? 10.151 7.781 -3.748 1.00 60.03 89 LYS A O 1
ATOM 738 N N . ASP A 1 90 ? 10.328 6.733 -1.757 1.00 61.56 90 ASP A N 1
ATOM 739 C CA . ASP A 1 90 ? 9.455 7.626 -0.989 1.00 61.56 90 ASP A CA 1
ATOM 740 C C . ASP A 1 90 ? 8.014 7.718 -1.527 1.00 61.56 90 ASP A C 1
ATOM 742 O O . ASP A 1 90 ? 7.418 8.798 -1.598 1.00 61.56 90 ASP A O 1
ATOM 746 N N . VAL A 1 91 ? 7.435 6.572 -1.901 1.00 72.12 91 VAL A N 1
ATOM 747 C CA . VAL A 1 91 ? 6.016 6.488 -2.264 1.00 72.12 91 VAL A CA 1
ATOM 748 C C . VAL A 1 91 ? 5.179 6.326 -0.997 1.00 72.12 91 VAL A C 1
ATOM 7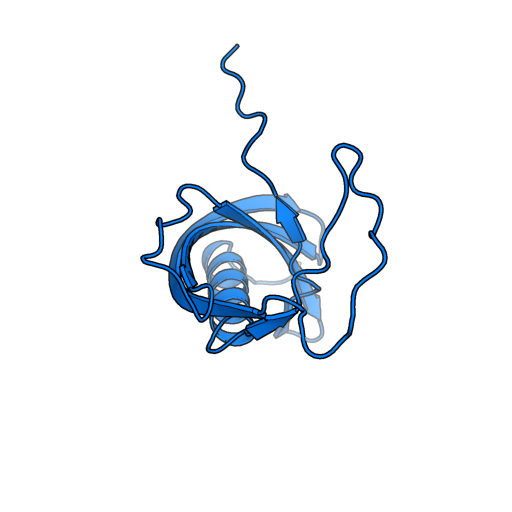50 O O . VAL A 1 91 ? 5.433 5.450 -0.169 1.00 72.12 91 VAL A O 1
ATOM 753 N N . PHE A 1 92 ? 4.144 7.154 -0.859 1.00 79.38 92 PHE A N 1
ATOM 754 C CA . PHE A 1 92 ? 3.155 7.022 0.203 1.00 79.38 92 PHE A CA 1
ATOM 755 C C . PHE A 1 92 ? 1.855 6.468 -0.372 1.00 79.38 92 PHE A C 1
ATOM 757 O O . PHE A 1 92 ? 1.326 6.965 -1.367 1.00 79.38 92 PHE A O 1
ATOM 764 N N . LEU A 1 93 ? 1.329 5.430 0.266 1.00 85.62 93 LEU A N 1
ATOM 765 C CA . LEU A 1 93 ? 0.043 4.834 -0.072 1.00 85.62 93 LEU A CA 1
ATOM 766 C C . LEU A 1 93 ? -0.946 5.134 1.044 1.00 85.62 93 LEU A C 1
ATOM 768 O O . LEU A 1 93 ? -0.650 4.894 2.212 1.00 85.62 93 LEU A O 1
ATOM 772 N N . SER A 1 94 ? -2.109 5.671 0.693 1.00 87.94 94 SER A N 1
ATOM 773 C CA . SER A 1 94 ? -3.201 5.907 1.630 1.00 87.94 94 SER A CA 1
ATOM 774 C C . SER A 1 94 ? -4.261 4.830 1.460 1.00 87.94 94 SER A C 1
ATOM 776 O O . SER A 1 94 ? -4.579 4.431 0.344 1.00 87.94 94 SER A O 1
ATOM 778 N N . VAL A 1 95 ? -4.797 4.334 2.567 1.00 91.50 95 VAL A N 1
ATOM 779 C CA . VAL A 1 95 ? -5.881 3.354 2.571 1.00 91.50 95 VAL A CA 1
ATOM 780 C C . VAL A 1 95 ? -6.852 3.669 3.701 1.00 91.50 95 VAL A C 1
ATOM 782 O O . VAL A 1 95 ? -6.445 3.909 4.843 1.00 91.50 95 VAL A O 1
ATOM 785 N N . SER A 1 96 ? -8.148 3.648 3.395 1.00 92.81 96 SER A N 1
ATOM 786 C CA . SER A 1 96 ? -9.188 3.666 4.426 1.00 92.81 96 SER A CA 1
ATOM 787 C C . SER A 1 96 ? -9.305 2.283 5.057 1.00 92.81 96 SER A C 1
ATOM 789 O O . SER A 1 96 ? -9.538 1.288 4.372 1.00 92.81 96 SER A O 1
ATOM 791 N N . VAL A 1 97 ? -9.170 2.210 6.376 1.00 92.50 97 VAL A N 1
ATOM 792 C CA . VAL A 1 97 ? -9.443 1.014 7.174 1.00 92.50 97 VAL A CA 1
ATOM 793 C C . VAL A 1 97 ? -10.761 1.230 7.900 1.00 92.50 97 VAL A C 1
ATOM 795 O O . VAL A 1 97 ? -10.913 2.241 8.579 1.00 92.50 97 VAL A O 1
ATOM 798 N N . PHE A 1 98 ? -11.708 0.302 7.795 1.00 93.38 98 PHE A N 1
ATOM 799 C CA . PHE A 1 98 ? -13.007 0.406 8.459 1.00 93.38 98 PHE A CA 1
ATOM 800 C C . PHE A 1 98 ? -13.315 -0.807 9.332 1.00 93.38 98 PHE A C 1
ATOM 802 O O . PHE A 1 98 ? -12.965 -1.943 9.009 1.00 93.38 98 PHE A O 1
ATOM 809 N N . ALA A 1 99 ? -13.967 -0.556 10.465 1.00 90.25 99 ALA A N 1
ATOM 810 C CA . ALA A 1 99 ? -14.411 -1.579 11.397 1.00 90.25 99 ALA A CA 1
ATOM 811 C C . ALA A 1 99 ? -15.873 -1.938 11.129 1.00 90.25 99 ALA A C 1
ATOM 813 O O . ALA A 1 99 ? -16.752 -1.086 11.220 1.00 90.25 99 ALA A O 1
ATOM 814 N N . LYS A 1 100 ? -16.147 -3.216 10.870 1.00 88.69 100 LYS A N 1
ATOM 815 C CA . LYS A 1 100 ? -17.511 -3.732 10.721 1.00 88.69 100 LYS A CA 1
ATOM 816 C C . LYS A 1 100 ? -17.606 -5.121 11.339 1.00 88.69 100 LYS A C 1
ATOM 818 O O . LYS A 1 100 ? -16.702 -5.931 11.168 1.00 88.69 100 LYS A O 1
ATOM 823 N N . ASP A 1 101 ? -18.665 -5.381 12.102 1.00 87.00 101 ASP A N 1
ATOM 824 C CA . ASP A 1 101 ? -18.946 -6.698 12.701 1.00 87.00 101 ASP A CA 1
ATOM 825 C C . ASP A 1 101 ? -17.763 -7.305 13.494 1.00 87.00 101 ASP A C 1
ATOM 827 O O . ASP A 1 101 ? -17.547 -8.515 13.512 1.00 87.00 101 ASP A O 1
ATOM 831 N N . GLY A 1 102 ? -16.967 -6.457 14.161 1.00 86.50 102 GLY A N 1
ATOM 832 C CA . GLY A 1 102 ? -15.801 -6.895 14.940 1.00 86.50 102 GLY A CA 1
ATOM 833 C C . GLY A 1 102 ? -14.582 -7.296 14.102 1.00 86.50 102 GLY A C 1
ATOM 834 O O . GLY A 1 102 ? -13.676 -7.941 14.628 1.00 86.50 102 GLY A O 1
ATOM 835 N N . GLN A 1 103 ? -14.531 -6.900 12.829 1.00 90.69 103 GLN A N 1
ATOM 836 C CA . GLN A 1 103 ? -13.412 -7.118 11.910 1.00 90.69 103 GLN A CA 1
ATOM 837 C C . GLN A 1 103 ? -12.942 -5.796 11.289 1.00 90.69 103 GLN A C 1
ATOM 839 O O . GLN A 1 103 ? -13.699 -4.824 11.241 1.00 90.69 103 GLN A O 1
ATOM 844 N N . LEU A 1 104 ? -11.687 -5.770 10.833 1.00 92.06 104 LEU A N 1
ATOM 845 C CA . LEU A 1 104 ? -11.107 -4.663 10.074 1.00 92.06 104 LEU A CA 1
ATOM 846 C C . LEU A 1 104 ? -11.092 -5.014 8.587 1.00 92.06 104 LEU A C 1
ATOM 848 O O . LEU A 1 104 ? -10.720 -6.123 8.206 1.00 92.06 104 LEU A O 1
ATOM 852 N N . PHE A 1 105 ? -11.460 -4.045 7.763 1.00 93.12 105 PHE A N 1
ATOM 853 C CA . PHE A 1 105 ? -11.470 -4.134 6.311 1.00 93.12 105 PHE A CA 1
ATOM 854 C C . PHE A 1 105 ? -10.708 -2.950 5.727 1.00 93.12 105 PHE A C 1
ATOM 856 O O . PHE A 1 105 ? -10.601 -1.907 6.370 1.00 93.12 105 PHE A O 1
ATOM 863 N N . CYS A 1 106 ? -10.209 -3.104 4.506 1.00 93.94 106 CYS A N 1
ATOM 864 C CA . CYS A 1 106 ? -9.542 -2.039 3.769 1.00 93.94 106 CYS A CA 1
ATOM 865 C C . CYS A 1 106 ? -10.368 -1.651 2.545 1.00 93.94 106 CYS A C 1
ATOM 867 O O . CYS A 1 106 ? -10.964 -2.513 1.896 1.00 93.94 106 CYS A O 1
ATOM 869 N N . GLY A 1 107 ? -10.420 -0.350 2.272 1.00 90.38 107 GLY A N 1
ATOM 870 C CA . GLY A 1 107 ? -10.951 0.211 1.038 1.00 90.38 107 GLY A CA 1
ATOM 871 C C . GLY A 1 107 ? -9.922 0.167 -0.088 1.00 90.38 107 GLY A C 1
ATOM 872 O O . GLY A 1 107 ? -8.942 -0.574 -0.027 1.00 90.38 107 GLY A O 1
ATOM 873 N N . GLU A 1 108 ? -10.154 0.979 -1.114 1.00 88.50 108 GLU A N 1
ATOM 874 C CA . GLU A 1 108 ? -9.199 1.149 -2.206 1.00 88.50 108 GLU A CA 1
ATOM 875 C C . GLU A 1 108 ? -7.906 1.813 -1.710 1.00 88.50 108 GLU A C 1
ATOM 877 O O . GLU A 1 108 ? -7.891 2.523 -0.699 1.00 88.50 108 GLU A O 1
ATOM 882 N N . ILE A 1 109 ? -6.803 1.518 -2.403 1.00 86.56 109 ILE A N 1
ATOM 883 C CA . ILE A 1 109 ? -5.496 2.094 -2.100 1.00 86.56 109 ILE A CA 1
ATOM 884 C C . ILE A 1 109 ? -5.287 3.286 -3.022 1.00 86.56 109 ILE A C 1
ATOM 886 O O . ILE A 1 109 ? -5.180 3.128 -4.238 1.00 86.56 109 ILE A O 1
ATOM 890 N N . ASP A 1 110 ? -5.164 4.460 -2.423 1.00 82.50 110 ASP A N 1
ATOM 891 C CA . ASP A 1 110 ? -4.841 5.690 -3.121 1.00 82.50 110 ASP A CA 1
ATOM 892 C C . ASP A 1 110 ? -3.334 5.926 -3.103 1.00 82.50 110 ASP A C 1
ATOM 894 O O . ASP A 1 110 ? -2.665 5.852 -2.065 1.00 82.50 110 ASP A O 1
ATOM 898 N N . ARG A 1 111 ? -2.778 6.261 -4.266 1.00 73.25 111 ARG A N 1
ATOM 899 C CA . ARG A 1 111 ? -1.378 6.664 -4.374 1.00 73.25 111 ARG A CA 1
ATOM 900 C C . ARG A 1 111 ? -1.247 8.148 -4.052 1.00 73.25 111 ARG A C 1
ATOM 902 O O . ARG A 1 111 ? -1.773 8.991 -4.775 1.00 73.25 111 ARG A O 1
ATOM 909 N N . VAL A 1 112 ? -0.497 8.472 -3.004 1.00 63.53 112 VAL A N 1
ATOM 910 C CA . VAL A 1 112 ? -0.201 9.852 -2.614 1.00 63.53 112 VAL A CA 1
ATOM 911 C C . VAL A 1 112 ? 1.216 10.179 -3.079 1.00 63.53 112 VAL A C 1
ATOM 913 O O . VAL A 1 112 ? 2.203 9.661 -2.558 1.00 63.53 112 VAL A O 1
ATOM 916 N N . TRP A 1 113 ? 1.328 11.009 -4.116 1.00 55.66 113 TRP A N 1
ATOM 917 C CA . TRP A 1 113 ? 2.621 11.433 -4.653 1.00 55.66 113 TRP A CA 1
ATOM 918 C C . TRP A 1 113 ? 3.333 12.363 -3.666 1.00 55.66 113 TRP A C 1
ATOM 920 O O . TRP A 1 113 ? 2.744 13.320 -3.173 1.00 55.66 113 TRP A O 1
ATOM 930 N N . SER A 1 114 ? 4.628 12.137 -3.435 1.00 47.25 114 SER A N 1
ATOM 931 C CA . SER A 1 114 ? 5.481 12.943 -2.547 1.00 47.25 114 SER A CA 1
ATOM 932 C C . SER A 1 114 ? 5.866 14.322 -3.112 1.00 47.25 114 SER A C 1
ATOM 934 O O . SER A 1 114 ? 6.782 14.977 -2.613 1.00 47.25 114 SER A O 1
ATOM 936 N N . LYS A 1 115 ? 5.155 14.830 -4.127 1.00 42.41 115 LYS A N 1
ATOM 937 C CA . LYS A 1 115 ? 5.253 16.239 -4.523 1.00 42.41 115 LYS A CA 1
ATOM 938 C C . LYS A 1 115 ? 4.348 17.056 -3.606 1.00 42.41 115 LYS A C 1
ATOM 940 O O . LYS A 1 115 ? 3.223 17.317 -3.990 1.00 42.41 115 LYS A O 1
ATOM 945 N N . GLU A 1 116 ? 4.860 17.389 -2.415 1.00 38.47 116 GLU A N 1
ATOM 946 C CA . GLU A 1 116 ? 4.439 18.483 -1.500 1.00 38.47 116 GLU A CA 1
ATOM 947 C C . GLU A 1 116 ? 4.609 18.159 0.003 1.00 38.47 116 GLU A C 1
ATOM 949 O O . GLU A 1 116 ? 3.850 18.632 0.840 1.00 38.47 116 GLU A O 1
ATOM 954 N N . VAL A 1 117 ? 5.695 17.492 0.419 1.00 41.56 117 VAL A N 1
ATOM 955 C CA . VAL A 1 117 ? 6.334 17.921 1.686 1.00 41.56 117 VAL A CA 1
ATOM 956 C C . VAL A 1 117 ? 7.366 18.984 1.329 1.00 41.56 117 VAL A C 1
ATOM 958 O O . VAL A 1 117 ? 8.576 18.823 1.473 1.00 41.56 117 VAL A O 1
ATOM 961 N N . GLY A 1 118 ? 6.861 20.082 0.762 1.00 30.84 118 GLY A N 1
ATOM 962 C CA . GLY A 1 118 ? 7.606 21.320 0.673 1.00 30.84 118 GLY A CA 1
ATOM 963 C C . GLY A 1 118 ? 7.885 21.767 2.096 1.00 30.84 118 GLY A C 1
ATOM 964 O O . GLY A 1 118 ? 6.972 22.150 2.820 1.00 30.84 118 GLY A O 1
ATOM 965 N N . MET A 1 119 ? 9.152 21.694 2.493 1.00 34.69 119 MET A N 1
ATOM 966 C CA . MET A 1 119 ? 9.656 22.440 3.634 1.00 34.69 119 MET A CA 1
ATOM 967 C C . MET A 1 119 ? 9.191 23.895 3.510 1.00 34.69 119 MET A C 1
ATOM 969 O O . MET A 1 119 ? 9.693 24.624 2.653 1.00 34.69 119 MET A O 1
ATOM 973 N N . LYS A 1 120 ? 8.271 24.304 4.381 1.00 31.36 120 LYS A N 1
ATOM 974 C CA . LYS A 1 120 ? 8.269 25.613 5.032 1.00 31.36 120 LYS A CA 1
ATOM 975 C C . LYS A 1 120 ? 7.741 25.469 6.448 1.00 31.36 120 LYS A C 1
ATOM 977 O O . LYS A 1 120 ? 6.680 24.834 6.612 1.00 31.36 120 LYS A O 1
#

Secondary structure (DSSP, 8-state):
-----HHHHHHHHHHHHHHHHTT-EEE---B-TTSPBPP--GGGPPEEEEEEEEEEEEEEEEE-SSEEEEEEEEEEEEEETTS-PPPEEEEEEEEEEEEETTEEEEEEEEEE-STT----

Organism: NCBI:txid211165

Sequence (120 aa):
MSNFTEYQIIETAKNHILATYKNYAYPVVPTDEYGHPMPYEPECVPWVICKSIEVKNGHIGSKSHEEWQVSVEVDWKWVHDDSEDEPEKDVFLSVSVFAKDGQLFCGEIDRVWSKEVGMK

Radius of gyration: 16.91 Å; chains: 1; bounding box: 36×35×50 Å

pLDDT: mean 75.81, std 15.26, range [30.84, 95.0]